Protein AF-A0A2E0CPP8-F1 (afdb_monomer)

Mean predicted aligned error: 3.74 Å

Radius of gyration: 16.59 Å; Cα contacts (8 Å, |Δi|>4): 21; chains: 1; bounding box: 29×19×37 Å

Foldseek 3Di:
DDWDQDPVVRDTDDPVVDDDPPDPPPDDDPCVVPDDPVVVD

Sequence (41 aa):
MLLVYCPYCEELREEEEFIYGGEAHIKRPLEPEKLTDEEWG

Structure (mmCIF, N/CA/C/O backbone):
data_AF-A0A2E0CPP8-F1
#
_entry.id   AF-A0A2E0CPP8-F1
#
loop_
_atom_site.group_PDB
_atom_site.id
_atom_site.type_symbol
_atom_site.label_atom_id
_atom_site.label_alt_id
_atom_site.label_comp_id
_atom_site.label_asym_id
_atom_site.label_entity_id
_atom_site.label_seq_id
_atom_site.pdbx_PDB_ins_code
_atom_site.Cartn_x
_atom_site.Cartn_y
_atom_site.Cartn_z
_atom_site.occupancy
_atom_site.B_iso_or_equiv
_atom_site.auth_seq_id
_atom_site.auth_comp_id
_atom_site.auth_asym_id
_atom_site.auth_atom_id
_atom_site.pdbx_PDB_model_num
ATOM 1 N N . MET A 1 1 ? -5.609 11.596 13.788 1.00 85.12 1 MET A N 1
ATOM 2 C CA . MET A 1 1 ? -6.216 10.302 14.093 1.00 85.12 1 MET A CA 1
ATOM 3 C C . MET A 1 1 ? -7.375 10.015 13.162 1.00 85.12 1 MET A C 1
ATOM 5 O O . MET A 1 1 ? -8.503 10.447 13.392 1.00 85.12 1 MET A O 1
ATOM 9 N N . LEU A 1 2 ? -7.049 9.368 12.052 1.00 95.62 2 LEU A N 1
ATOM 10 C CA . LEU A 1 2 ? -7.977 8.792 11.095 1.00 95.62 2 LEU A CA 1
ATOM 11 C C . LEU A 1 2 ? -8.267 7.336 11.474 1.00 95.62 2 LEU A C 1
ATOM 13 O O . LEU A 1 2 ? -7.405 6.641 12.004 1.00 95.62 2 LEU A O 1
ATOM 17 N N . LEU A 1 3 ? -9.470 6.876 11.135 1.00 97.69 3 LEU A N 1
ATOM 18 C CA . LEU A 1 3 ? -9.850 5.470 11.227 1.00 97.69 3 LEU A CA 1
ATOM 19 C C . LEU A 1 3 ? -9.841 4.855 9.829 1.00 97.69 3 LEU A C 1
ATOM 21 O O . LEU A 1 3 ? -10.540 5.334 8.933 1.00 97.69 3 LEU A O 1
ATOM 25 N N . VAL A 1 4 ? -9.062 3.790 9.646 1.00 97.50 4 VAL A N 1
ATOM 26 C CA . VAL A 1 4 ? -8.908 3.086 8.367 1.00 97.50 4 VAL A CA 1
ATOM 27 C C . VAL A 1 4 ? -9.503 1.687 8.494 1.00 97.50 4 VAL A C 1
ATOM 29 O O . VAL A 1 4 ? -9.202 0.957 9.436 1.00 97.50 4 VAL A O 1
ATOM 32 N N . TYR A 1 5 ? -10.364 1.301 7.551 1.00 98.25 5 TYR A N 1
ATOM 33 C CA . TYR A 1 5 ? -10.948 -0.041 7.539 1.00 98.25 5 TYR A CA 1
ATOM 34 C C . TYR A 1 5 ? -9.923 -1.059 7.041 1.00 98.25 5 TYR A C 1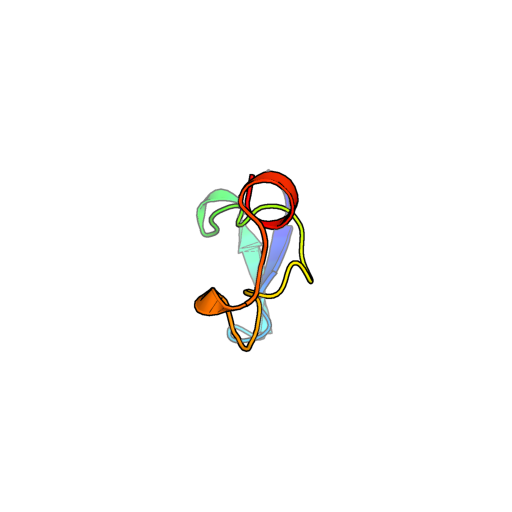
ATOM 36 O O . TYR A 1 5 ? -9.488 -0.994 5.888 1.00 98.25 5 TYR A O 1
ATOM 44 N N . CYS A 1 6 ? -9.554 -2.013 7.896 1.00 98.12 6 CYS A N 1
ATOM 45 C CA . CYS A 1 6 ? -8.693 -3.117 7.501 1.00 98.12 6 CYS A CA 1
ATOM 46 C C . CYS A 1 6 ? -9.551 -4.260 6.935 1.00 98.12 6 CYS A C 1
ATOM 48 O O . CYS A 1 6 ? -10.312 -4.871 7.687 1.00 98.12 6 CYS A O 1
ATOM 50 N N . PRO A 1 7 ? -9.409 -4.627 5.648 1.00 97.88 7 PRO A N 1
ATOM 51 C CA . PRO A 1 7 ? -10.212 -5.691 5.046 1.00 97.88 7 PRO A CA 1
ATOM 52 C C . PRO A 1 7 ? -9.912 -7.087 5.612 1.00 97.88 7 PRO A C 1
ATOM 54 O O . PRO A 1 7 ? -10.705 -7.994 5.397 1.00 97.88 7 PRO A O 1
ATOM 57 N N . TYR A 1 8 ? -8.789 -7.270 6.315 1.00 97.94 8 TYR A N 1
ATOM 58 C CA . TYR A 1 8 ? -8.420 -8.547 6.938 1.00 97.94 8 TYR A CA 1
ATOM 59 C C . TYR A 1 8 ? -8.874 -8.664 8.394 1.00 97.94 8 TYR A C 1
ATOM 61 O O . TYR A 1 8 ? -9.166 -9.763 8.851 1.00 97.94 8 TYR A O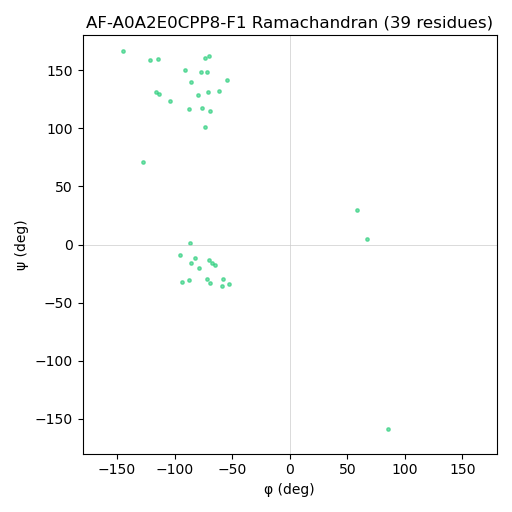 1
ATOM 69 N N . CYS A 1 9 ? -8.911 -7.551 9.128 1.00 97.81 9 CYS A N 1
ATOM 70 C CA . CYS A 1 9 ? -9.421 -7.522 10.501 1.00 97.81 9 CYS A CA 1
ATOM 71 C C . CYS A 1 9 ? -10.943 -7.324 10.543 1.00 97.81 9 CYS A C 1
ATOM 73 O O . CYS A 1 9 ? -11.551 -7.561 11.578 1.00 97.81 9 CYS A O 1
ATOM 75 N N . GLU A 1 10 ? -11.537 -6.880 9.429 1.00 97.88 10 GLU A N 1
ATOM 76 C CA . GLU A 1 10 ? -12.964 -6.568 9.291 1.00 97.88 10 GLU A CA 1
ATOM 77 C C . GLU A 1 10 ? -13.454 -5.484 10.272 1.00 97.88 10 GLU A C 1
ATOM 79 O O . GLU A 1 10 ? -14.620 -5.438 10.660 1.00 97.88 10 GLU A O 1
ATOM 84 N N . GLU A 1 11 ? -12.563 -4.563 10.652 1.00 98.12 11 GLU A N 1
ATOM 85 C CA . GLU A 1 11 ? -12.850 -3.470 11.582 1.00 98.12 11 GLU A CA 1
ATOM 86 C C . GLU A 1 11 ? -12.096 -2.176 11.219 1.00 98.12 11 GLU A C 1
ATOM 88 O O . GLU A 1 11 ? -11.165 -2.169 10.405 1.00 98.12 11 GLU A O 1
ATOM 93 N N . LEU A 1 12 ? -12.515 -1.064 11.833 1.00 98.19 12 LEU A N 1
ATOM 94 C CA . LEU A 1 12 ? -11.805 0.214 11.783 1.00 98.19 12 LEU A CA 1
ATOM 95 C C . LEU A 1 12 ? -10.636 0.193 12.774 1.00 98.19 12 LEU A C 1
ATOM 97 O O . LEU A 1 12 ? -10.829 -0.116 13.947 1.00 98.19 12 LEU A O 1
ATOM 101 N N . ARG A 1 13 ? -9.443 0.550 12.302 1.00 97.81 13 ARG A N 1
ATOM 102 C CA . ARG A 1 13 ? -8.203 0.605 13.088 1.00 97.81 13 ARG A CA 1
ATOM 103 C C . ARG A 1 13 ? -7.619 2.017 13.057 1.00 97.81 13 ARG A C 1
ATOM 105 O O . ARG A 1 13 ? -7.924 2.793 12.147 1.00 97.81 13 ARG A O 1
ATOM 112 N N . GLU A 1 14 ? -6.784 2.335 14.037 1.00 98.06 14 GLU A N 1
ATOM 113 C CA . GLU A 1 14 ? -6.130 3.643 14.143 1.00 98.06 14 GLU A CA 1
ATOM 114 C C . GLU A 1 14 ? -5.044 3.818 13.070 1.00 98.06 14 GLU A C 1
ATOM 116 O O . GLU A 1 14 ? -4.383 2.856 12.673 1.00 98.06 14 GLU A O 1
ATOM 121 N N . GLU A 1 15 ? -4.830 5.053 12.604 1.00 97.94 15 GLU A N 1
ATOM 122 C CA . GLU A 1 15 ? -3.862 5.355 11.533 1.00 97.94 15 GLU A CA 1
ATOM 123 C C . GLU A 1 15 ? -2.422 4.922 11.858 1.00 97.94 15 GLU A C 1
ATOM 125 O O . GLU A 1 15 ? -1.675 4.556 10.953 1.00 97.94 15 GLU A O 1
ATOM 130 N N . GLU A 1 16 ? -2.051 4.909 13.141 1.00 97.69 16 GLU A N 1
ATOM 131 C CA . GLU A 1 16 ? -0.719 4.538 13.644 1.00 97.69 16 GLU A CA 1
ATOM 132 C C . GLU A 1 16 ? -0.359 3.061 13.399 1.00 97.69 16 GLU A C 1
ATOM 134 O O . GLU A 1 16 ? 0.814 2.691 13.444 1.00 97.69 16 GLU A O 1
ATOM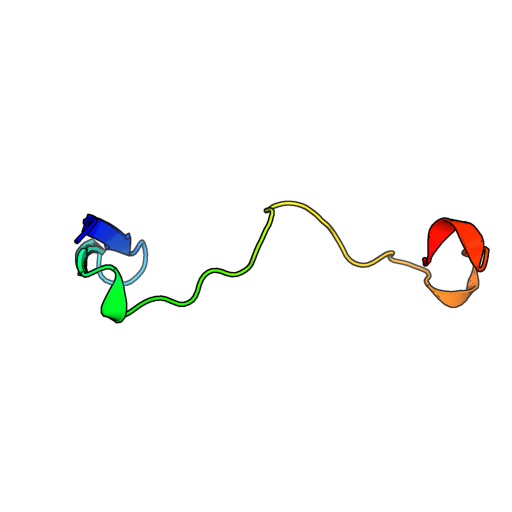 139 N N . GLU A 1 17 ? -1.350 2.211 13.113 1.00 97.88 17 GLU A N 1
ATOM 140 C CA . GLU A 1 17 ? -1.142 0.797 12.784 1.00 97.88 17 GLU A CA 1
ATOM 141 C C . GLU A 1 17 ? -0.759 0.566 11.313 1.00 97.88 17 GLU A C 1
ATOM 143 O O . GLU A 1 17 ? -0.355 -0.541 10.947 1.00 97.88 17 GLU A O 1
ATOM 148 N N . PHE A 1 18 ? -0.881 1.586 10.458 1.00 97.19 18 PHE A N 1
ATOM 149 C CA . PHE A 1 18 ? -0.635 1.482 9.021 1.00 97.19 18 PHE A CA 1
ATOM 150 C C . PHE A 1 18 ? 0.567 2.316 8.577 1.00 97.19 18 PHE A C 1
ATOM 152 O O . PHE A 1 18 ? 0.973 3.284 9.213 1.00 97.19 18 PHE A O 1
ATOM 159 N N . ILE A 1 19 ? 1.113 1.963 7.412 1.00 97.56 19 ILE A N 1
ATOM 160 C CA . ILE A 1 19 ? 2.152 2.740 6.733 1.00 97.56 19 ILE A CA 1
ATOM 161 C C . ILE A 1 19 ? 1.587 3.234 5.403 1.00 97.56 19 ILE A C 1
ATOM 163 O O . ILE A 1 19 ? 1.032 2.455 4.627 1.00 97.56 19 ILE A O 1
ATOM 167 N N . TYR A 1 20 ? 1.749 4.528 5.122 1.00 96.56 20 TYR A N 1
ATOM 168 C CA . TYR A 1 20 ? 1.359 5.103 3.839 1.00 96.56 20 TYR A CA 1
ATOM 169 C C . TYR A 1 20 ? 2.274 4.594 2.717 1.00 96.56 20 TYR A C 1
ATOM 171 O O . TYR A 1 2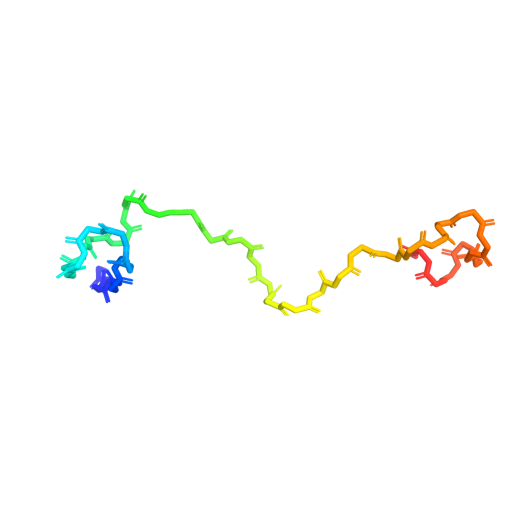0 ? 3.471 4.873 2.703 1.00 96.56 20 TYR A O 1
ATOM 179 N N . GLY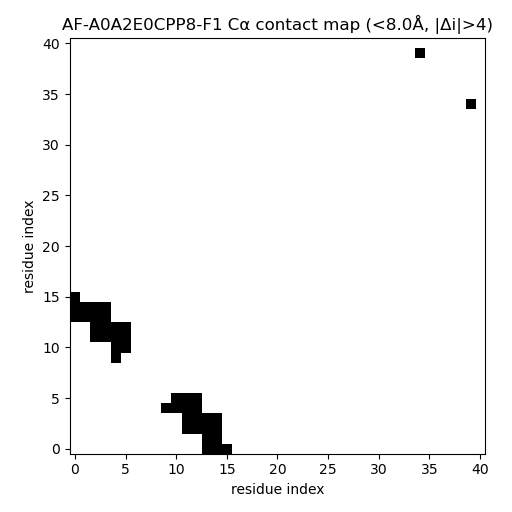 A 1 21 ? 1.701 3.844 1.773 1.00 96.19 21 GLY A N 1
ATOM 180 C CA . GLY A 1 21 ? 2.426 3.225 0.658 1.00 96.19 21 GLY A CA 1
ATOM 181 C C . GLY A 1 21 ? 2.604 4.106 -0.583 1.00 96.19 21 GLY A C 1
ATOM 182 O O . GLY A 1 21 ? 3.161 3.632 -1.569 1.00 96.19 21 GLY A O 1
ATOM 183 N N . GLY A 1 22 ? 2.134 5.357 -0.560 1.00 96.38 22 GLY A N 1
ATOM 184 C CA . GLY A 1 22 ? 2.119 6.234 -1.733 1.00 96.38 22 GLY A CA 1
ATOM 185 C C . GLY A 1 22 ? 0.887 6.041 -2.622 1.00 96.38 22 GLY A C 1
ATOM 186 O O . GLY A 1 22 ? -0.157 5.565 -2.175 1.00 96.38 22 GLY A O 1
ATOM 187 N N . GLU A 1 23 ? 1.002 6.455 -3.884 1.00 97.38 23 GLU A N 1
ATOM 188 C CA . GLU A 1 23 ? -0.085 6.385 -4.861 1.00 97.38 23 GLU A CA 1
ATOM 189 C C . GLU A 1 23 ? -0.374 4.936 -5.284 1.00 97.38 23 GLU A C 1
ATOM 191 O O . GLU A 1 23 ? 0.520 4.160 -5.628 1.00 97.38 23 GLU A O 1
ATOM 196 N N . ALA A 1 24 ? -1.654 4.567 -5.264 1.00 96.38 24 ALA A N 1
ATOM 197 C CA . ALA A 1 24 ? -2.094 3.253 -5.705 1.00 96.38 24 ALA A CA 1
ATOM 198 C C . ALA A 1 24 ? -1.969 3.094 -7.232 1.00 96.38 24 ALA A C 1
ATOM 200 O O . ALA A 1 24 ? -1.928 4.055 -7.987 1.00 96.38 24 ALA A O 1
ATOM 201 N N . HIS A 1 25 ? -1.984 1.845 -7.700 1.00 95.62 25 HIS A N 1
ATOM 202 C CA . HIS A 1 25 ? -2.039 1.486 -9.127 1.00 95.62 25 HIS A CA 1
ATOM 203 C C . HIS A 1 25 ? -0.811 1.834 -9.987 1.00 95.62 25 HIS A C 1
ATOM 205 O O . HIS A 1 25 ? -0.823 1.519 -11.179 1.00 95.62 25 HIS A O 1
ATOM 211 N N . ILE A 1 26 ? 0.277 2.343 -9.407 1.00 93.88 26 ILE A N 1
ATOM 212 C CA . ILE A 1 26 ? 1.583 2.392 -10.076 1.00 93.88 26 ILE A CA 1
ATOM 213 C C . ILE A 1 26 ? 2.160 0.975 -10.106 1.00 93.88 26 ILE A C 1
ATOM 215 O O . ILE A 1 26 ? 2.648 0.443 -9.108 1.00 93.88 26 ILE A O 1
ATOM 219 N N . LYS A 1 27 ? 2.052 0.320 -11.260 1.00 93.94 27 LYS A N 1
ATOM 220 C CA . LYS A 1 27 ? 2.572 -1.035 -11.454 1.00 93.94 27 LYS A CA 1
ATOM 221 C C . LYS A 1 27 ? 4.036 -0.972 -11.855 1.00 93.94 27 LYS A C 1
ATOM 223 O O . LYS A 1 27 ? 4.414 -0.171 -12.704 1.00 93.94 27 LYS A O 1
ATOM 228 N N . ARG A 1 28 ? 4.841 -1.887 -11.314 1.00 92.50 28 ARG A N 1
ATOM 229 C CA . ARG A 1 28 ? 6.185 -2.125 -11.841 1.00 92.50 28 ARG A CA 1
ATOM 230 C C . ARG A 1 28 ? 6.072 -2.595 -13.303 1.00 92.50 28 ARG A C 1
ATOM 232 O O . ARG A 1 28 ? 5.256 -3.490 -13.555 1.00 92.50 28 ARG A O 1
ATOM 239 N N . PRO A 1 29 ? 6.851 -2.030 -14.245 1.00 94.25 29 PRO A N 1
ATOM 240 C CA . PRO A 1 29 ? 6.837 -2.476 -15.634 1.00 94.25 29 PRO A CA 1
ATOM 241 C C . PRO A 1 29 ? 7.109 -3.981 -15.758 1.00 94.25 29 PRO A C 1
ATOM 243 O O . PRO A 1 29 ? 7.927 -4.524 -15.014 1.00 94.25 29 PRO A O 1
ATOM 246 N N . LEU A 1 30 ? 6.412 -4.653 -16.683 1.00 94.81 30 LEU A N 1
ATOM 247 C CA . LEU A 1 30 ? 6.528 -6.107 -16.880 1.00 94.81 30 LEU A CA 1
ATOM 248 C C . LEU A 1 30 ? 7.856 -6.520 -17.525 1.00 94.81 30 LEU A C 1
ATOM 250 O O . LEU A 1 30 ? 8.343 -7.609 -17.244 1.00 94.81 30 LEU A O 1
ATOM 254 N N . GLU A 1 31 ? 8.432 -5.649 -18.353 1.00 95.62 31 GLU A N 1
ATOM 255 C CA . GLU A 1 31 ? 9.705 -5.870 -19.050 1.00 95.62 31 GLU A CA 1
ATOM 256 C C . GLU A 1 31 ? 10.646 -4.675 -18.791 1.00 95.62 31 GLU A C 1
ATOM 258 O O . GLU A 1 31 ? 10.832 -3.852 -19.689 1.00 95.62 31 GLU A O 1
ATOM 263 N N . PRO A 1 32 ? 11.186 -4.514 -17.560 1.00 93.69 32 PRO A N 1
ATOM 264 C CA . PRO A 1 32 ? 12.002 -3.360 -17.160 1.00 93.69 32 PRO A CA 1
ATOM 265 C C . PRO A 1 32 ? 13.177 -3.057 -18.093 1.00 93.69 32 PRO A C 1
ATOM 267 O O . PRO A 1 32 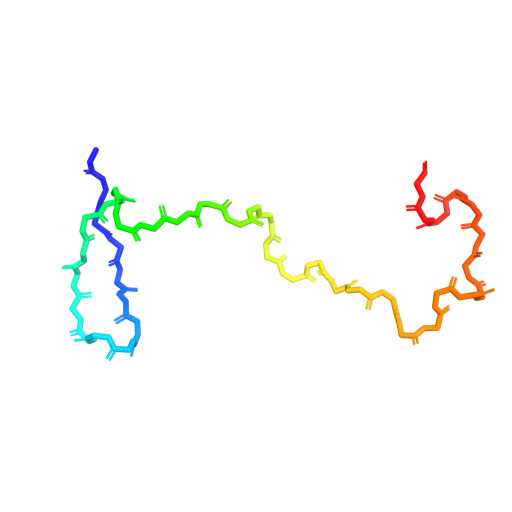? 13.526 -1.904 -18.301 1.00 93.69 32 PRO A O 1
ATOM 270 N N . GLU A 1 33 ? 13.772 -4.093 -18.673 1.00 94.50 33 GLU A N 1
ATOM 271 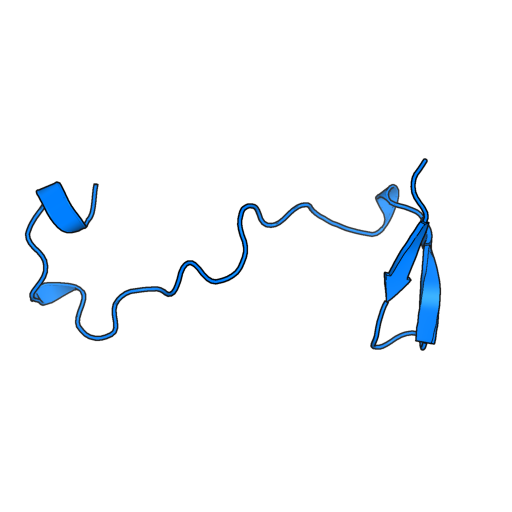C CA . GLU A 1 33 ? 14.923 -4.015 -19.569 1.00 94.50 33 GLU A CA 1
ATOM 272 C C . GLU A 1 33 ? 14.621 -3.399 -20.942 1.00 94.50 33 GLU A C 1
ATOM 274 O O . GLU A 1 33 ? 15.553 -3.086 -21.682 1.00 94.50 33 GLU A O 1
ATOM 279 N N . LYS A 1 34 ? 13.340 -3.255 -21.307 1.00 95.94 34 LYS A N 1
ATOM 280 C CA . LYS A 1 34 ? 12.919 -2.635 -22.572 1.00 95.94 34 LYS A CA 1
ATOM 281 C C . LYS A 1 34 ? 12.587 -1.151 -22.440 1.00 95.94 34 LYS A C 1
ATOM 283 O O . LYS A 1 34 ? 12.353 -0.516 -23.466 1.00 95.94 34 LYS A O 1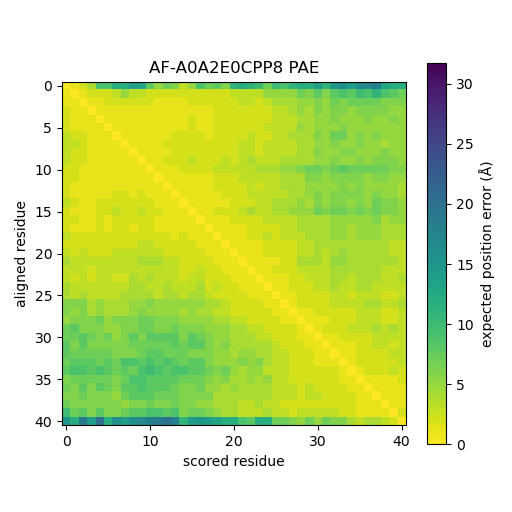
ATOM 288 N N . LEU A 1 35 ? 12.519 -0.626 -21.217 1.00 94.88 35 LEU A N 1
ATOM 289 C CA . LEU A 1 35 ? 12.265 0.792 -20.988 1.00 94.88 35 LEU A CA 1
ATOM 290 C C . LEU A 1 35 ? 13.528 1.604 -21.261 1.00 94.88 35 LEU A C 1
ATOM 292 O O . LEU A 1 35 ? 14.650 1.144 -21.047 1.00 94.88 35 LEU A O 1
ATOM 296 N N . THR A 1 36 ? 13.325 2.827 -21.729 1.00 95.56 36 THR A N 1
ATOM 297 C CA . THR A 1 36 ? 14.375 3.844 -21.757 1.00 95.56 36 THR A CA 1
ATOM 298 C C . THR A 1 36 ? 14.648 4.377 -20.347 1.00 95.56 36 THR A C 1
ATOM 300 O O . T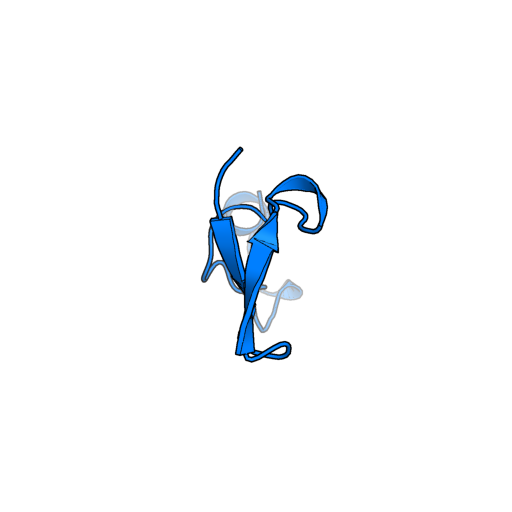HR A 1 36 ? 13.801 4.266 -19.460 1.00 95.56 36 THR A O 1
ATOM 303 N N . ASP A 1 37 ? 15.813 4.999 -20.142 1.00 94.12 37 ASP A N 1
ATOM 304 C CA . ASP A 1 37 ? 16.146 5.630 -18.857 1.00 94.12 37 ASP A CA 1
ATOM 305 C C . ASP A 1 37 ? 15.120 6.714 -18.468 1.00 94.12 37 ASP A C 1
ATOM 307 O O . ASP A 1 37 ? 14.774 6.809 -17.297 1.00 94.12 37 ASP A O 1
ATOM 311 N N . GLU A 1 38 ? 14.579 7.460 -19.442 1.00 94.38 38 GLU A N 1
ATOM 312 C CA . GLU A 1 38 ? 13.544 8.494 -19.233 1.00 94.38 38 GLU A CA 1
ATOM 313 C C . GLU A 1 38 ? 12.183 7.907 -18.819 1.00 94.38 38 GLU A C 1
ATOM 315 O O . GLU A 1 38 ? 11.436 8.510 -18.056 1.00 94.38 38 GLU A O 1
ATOM 320 N N . GLU A 1 39 ? 11.824 6.718 -19.307 1.00 92.62 39 GLU A N 1
ATOM 321 C CA . GLU A 1 39 ? 10.587 6.054 -18.876 1.00 92.62 39 GLU A CA 1
ATOM 322 C C . GLU A 1 39 ? 10.742 5.378 -17.504 1.00 92.62 39 GLU A C 1
ATOM 324 O O . GLU A 1 39 ? 9.745 5.092 -16.836 1.00 92.62 39 GLU A O 1
ATOM 329 N N . TRP A 1 40 ? 11.979 5.098 -17.084 1.00 90.25 40 TRP A N 1
ATOM 330 C CA . TRP A 1 40 ? 12.286 4.531 -15.773 1.00 90.25 40 TRP A CA 1
ATOM 331 C C . TRP A 1 40 ? 12.470 5.602 -14.684 1.00 90.25 40 TRP A C 1
ATOM 333 O O . TRP A 1 40 ? 12.153 5.323 -13.521 1.00 90.25 40 TRP A O 1
ATOM 343 N N . GLY A 1 41 ? 12.946 6.807 -15.029 1.00 81.00 41 GLY A N 1
ATOM 344 C CA . GLY A 1 41 ? 13.146 7.923 -14.093 1.00 81.00 41 GLY A CA 1
ATOM 345 C C . GLY A 1 41 ? 13.783 9.160 -14.712 1.00 81.00 41 GLY A C 1
ATOM 346 O O . GLY A 1 41 ? 14.673 9.729 -14.038 1.00 81.00 41 GLY A O 1
#

Secondary structure (DSSP, 8-state):
--EEEETTTTEEEEGGG-----STT-PPPSSGGGS-HHHH-

Solvent-accessible surface area (backbone atoms only — not comparable to full-atom values): 3006 Å² total; per-residue (Å²): 138,53,76,45,75,39,87,86,77,74,43,75,39,59,50,87,82,59,77,90,84,73,79,80,91,76,72,80,69,91,59,65,89,76,55,52,71,78,80,74,102

Nearest PDB structures (foldseek):
  1m8p-assembly1_A  TM=4.625E-01  e=8.672E+00  Penicillium chrysogenum

pLDDT: mean 95.48, std 3.42, range [81.0, 98.25]